Protein AF-A0A2U1U4J8-F1 (afdb_monomer_lite)

Organism: NCBI:txid1121120

InterPro domains:
  IPR025391 Domain of unknown function DUF4123 [PF13503] (3-43)

Secondary structure (DSSP, 8-state):
--HHHHHHHHHEEEETTEEEE-----HHHHHHHGGGS-HHHHHHHHTT-S-EEEE-SS-TTEEEEEEEETTEEEEEEEE---PPPP---------

Sequence (95 aa):
IPLVRHFKKFTKVINNGKTYFFRFYQPKTFNQFIPQLTPEQQADFFAPLYAVYTETTDEPAQLMHFTHDARGLNVTTLALPVTPNQEESTEHVAL

Radius of gyration: 19.47 Å; chains: 1; bounding box: 33×37×66 Å

pLDDT: mean 83.46, std 14.99, range [45.19, 97.88]

Foldseek 3Di:
DPVVVLVQVVQWDADPNDTGGHDPPDLVCVVVVLVVDDQVRNCSNCVVPQWDWGADPPCRQKIWIWGADPVGIDIDIDGHPDPPDPPPPPPPPDD

Structure (mmCIF, N/CA/C/O backbone):
data_AF-A0A2U1U4J8-F1
#
_entry.id   AF-A0A2U1U4J8-F1
#
loop_
_atom_site.group_PDB
_atom_site.id
_atom_site.type_symbol
_atom_site.label_atom_id
_atom_site.label_alt_id
_atom_site.label_comp_id
_atom_site.label_asym_id
_atom_site.label_entity_id
_atom_site.label_seq_id
_atom_site.pdbx_PDB_ins_code
_atom_site.Cartn_x
_atom_site.Cartn_y
_atom_site.Cartn_z
_atom_site.occupancy
_atom_site.B_iso_or_equiv
_atom_site.auth_seq_id
_atom_site.auth_comp_id
_atom_site.auth_asym_id
_atom_site.auth_atom_id
_atom_site.pdbx_PDB_model_num
ATOM 1 N N . ILE A 1 1 ? -10.405 -7.403 11.237 1.00 61.34 1 ILE A N 1
ATOM 2 C CA . ILE A 1 1 ? -11.330 -6.584 10.406 1.00 61.34 1 ILE A CA 1
ATOM 3 C C . ILE A 1 1 ? -11.355 -7.204 9.011 1.00 61.34 1 ILE A C 1
ATOM 5 O O . ILE A 1 1 ? -10.271 -7.474 8.514 1.00 61.34 1 ILE A O 1
ATOM 9 N N . PRO A 1 2 ? -12.514 -7.466 8.376 1.00 84.88 2 PRO A N 1
ATOM 10 C CA . PRO A 1 2 ? -12.534 -7.928 6.986 1.00 84.88 2 PRO A CA 1
ATOM 11 C C . PRO A 1 2 ? -11.796 -6.934 6.081 1.00 84.88 2 PRO A C 1
ATOM 13 O O . PRO A 1 2 ? -12.068 -5.736 6.155 1.00 84.88 2 PRO A O 1
ATOM 16 N N . LEU A 1 3 ? -10.892 -7.413 5.225 1.00 82.81 3 LEU A N 1
ATOM 17 C CA . LEU A 1 3 ? -9.995 -6.577 4.413 1.00 82.81 3 LEU A CA 1
ATOM 18 C C . LEU A 1 3 ? -10.746 -5.520 3.575 1.00 82.81 3 LEU A C 1
ATOM 20 O O . LEU A 1 3 ? -10.349 -4.362 3.497 1.00 82.81 3 LEU A O 1
ATOM 24 N N . VAL A 1 4 ? -11.921 -5.882 3.053 1.00 83.62 4 VAL A N 1
ATOM 25 C CA . VAL A 1 4 ? -12.825 -4.962 2.340 1.00 83.62 4 VAL A CA 1
ATOM 26 C C . VAL A 1 4 ? -13.291 -3.802 3.228 1.00 83.62 4 VAL A C 1
ATOM 28 O O . VAL A 1 4 ? -13.353 -2.658 2.782 1.00 83.62 4 VAL A O 1
ATOM 31 N N . ARG A 1 5 ? -13.633 -4.072 4.495 1.00 86.19 5 ARG A N 1
ATOM 32 C CA . ARG A 1 5 ? -14.055 -3.036 5.451 1.00 86.19 5 ARG A CA 1
ATOM 33 C C . ARG A 1 5 ? -12.888 -2.126 5.823 1.00 86.19 5 ARG A C 1
ATOM 35 O O . ARG A 1 5 ? -13.104 -0.928 5.976 1.00 86.19 5 ARG A O 1
ATOM 42 N N . HIS A 1 6 ? -11.686 -2.689 5.936 1.00 88.62 6 HIS A N 1
ATOM 43 C CA . HIS A 1 6 ? -10.461 -1.929 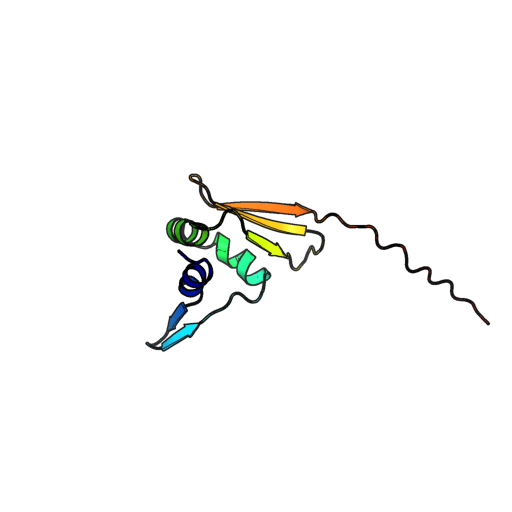6.157 1.00 88.62 6 HIS A CA 1
ATOM 44 C C . HIS A 1 6 ? -10.213 -0.939 5.022 1.00 88.62 6 HIS A C 1
ATOM 46 O O . HIS A 1 6 ? -10.207 0.260 5.261 1.00 88.62 6 HIS A O 1
ATOM 52 N N . PHE A 1 7 ? -10.126 -1.403 3.775 1.00 85.50 7 PHE A N 1
ATOM 53 C CA . PHE A 1 7 ? -9.820 -0.519 2.648 1.00 85.50 7 PHE A CA 1
ATOM 54 C C . PHE A 1 7 ? -10.910 0.512 2.346 1.00 85.50 7 PHE A C 1
ATOM 56 O O . PHE A 1 7 ? -10.600 1.631 1.936 1.00 85.50 7 PHE A O 1
ATOM 63 N N . LYS A 1 8 ? -12.183 0.203 2.630 1.00 84.31 8 LYS A N 1
ATOM 64 C CA . LYS A 1 8 ? -13.280 1.173 2.477 1.00 84.31 8 LYS A CA 1
ATOM 65 C C . LYS A 1 8 ? -13.042 2.477 3.247 1.00 84.31 8 LYS A C 1
ATOM 67 O O . LYS A 1 8 ? -13.466 3.525 2.758 1.00 84.31 8 LYS A O 1
ATOM 72 N N . LYS A 1 9 ? -12.363 2.443 4.403 1.00 84.56 9 LYS A N 1
ATOM 73 C CA . LYS A 1 9 ? -12.107 3.648 5.212 1.00 84.56 9 LYS A CA 1
ATOM 74 C C . LYS A 1 9 ? -11.150 4.624 4.517 1.00 84.56 9 LYS A C 1
ATOM 76 O O . LYS A 1 9 ? -11.385 5.822 4.577 1.00 84.56 9 LYS A O 1
ATOM 81 N N . PHE A 1 10 ? -10.170 4.111 3.773 1.00 80.31 10 PHE A N 1
ATOM 82 C CA . PHE A 1 10 ? -9.207 4.921 3.015 1.00 80.31 10 PHE A CA 1
ATOM 83 C C . PHE A 1 10 ? -9.755 5.430 1.693 1.00 80.31 10 PHE A C 1
ATOM 85 O O . PHE A 1 10 ? -9.307 6.450 1.187 1.00 80.31 10 PHE A O 1
ATOM 92 N N . THR A 1 11 ? -10.748 4.738 1.137 1.00 82.19 11 THR A N 1
ATOM 93 C CA . THR A 1 11 ?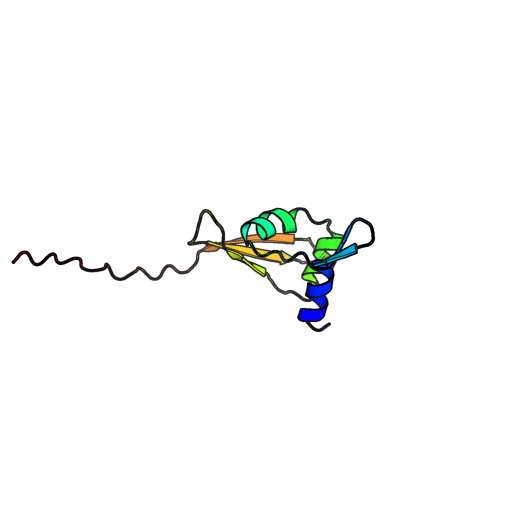 -11.426 5.244 -0.055 1.00 82.19 11 THR A CA 1
ATOM 94 C C . THR A 1 11 ? -12.405 6.365 0.269 1.00 82.19 11 THR A C 1
ATOM 96 O O . THR A 1 11 ? -12.809 7.086 -0.625 1.00 82.19 11 THR A O 1
ATOM 99 N N . LYS A 1 12 ? -12.824 6.540 1.524 1.00 83.56 12 LYS A N 1
ATOM 100 C CA . LYS A 1 12 ? -13.858 7.512 1.884 1.00 83.56 12 LYS A CA 1
ATOM 101 C C . LYS A 1 12 ? -13.242 8.889 2.156 1.00 83.56 12 LYS A C 1
ATOM 103 O O . LYS A 1 12 ? -12.478 9.046 3.098 1.00 83.56 12 LYS A O 1
ATOM 108 N N . VAL A 1 13 ? -13.642 9.899 1.391 1.00 78.81 13 VAL A N 1
ATOM 109 C CA . VAL A 1 13 ? -13.218 11.301 1.545 1.00 78.81 13 VAL A CA 1
ATOM 110 C C . VAL A 1 13 ? -14.443 12.170 1.818 1.00 78.81 13 VAL A C 1
ATOM 112 O O . VAL A 1 13 ? -15.501 11.934 1.242 1.00 78.81 13 VAL A O 1
ATOM 115 N N . ILE A 1 14 ? -14.331 13.176 2.687 1.00 83.12 14 ILE A N 1
ATOM 116 C CA . ILE A 1 14 ? -15.400 14.159 2.920 1.00 83.12 14 ILE A CA 1
ATOM 117 C C . ILE A 1 14 ? -14.946 15.509 2.366 1.00 83.12 14 ILE A C 1
ATOM 119 O O . ILE A 1 14 ? -13.903 16.017 2.762 1.00 83.12 14 ILE A O 1
ATOM 123 N N . ASN A 1 15 ? -15.731 16.087 1.458 1.00 82.12 15 ASN A N 1
ATOM 124 C CA . ASN A 1 15 ? -15.476 17.403 0.874 1.00 82.12 15 ASN A CA 1
ATOM 125 C C . ASN A 1 15 ? -16.801 18.180 0.784 1.00 82.12 15 ASN A C 1
ATOM 127 O O . ASN A 1 15 ? -17.786 17.663 0.254 1.00 82.12 15 ASN A O 1
ATOM 131 N N . ASN A 1 16 ? -16.844 19.393 1.346 1.00 90.25 16 ASN A N 1
ATOM 132 C CA . ASN A 1 16 ? -18.037 20.250 1.419 1.00 90.25 16 ASN A CA 1
ATOM 133 C C . ASN A 1 16 ? -19.286 19.512 1.937 1.00 90.25 16 ASN A C 1
ATOM 135 O O . ASN A 1 16 ? -20.367 19.591 1.356 1.00 90.25 16 ASN A O 1
ATOM 139 N N . GLY A 1 17 ? -19.115 18.715 2.998 1.00 91.19 17 GLY A N 1
ATOM 140 C CA . GLY A 1 17 ? -20.188 17.923 3.612 1.00 91.19 17 GLY A CA 1
ATOM 141 C C . GLY A 1 17 ? -20.648 16.705 2.798 1.00 91.19 17 GLY A C 1
ATOM 142 O O . GLY A 1 17 ? -21.459 15.921 3.286 1.00 91.19 17 GLY A O 1
ATOM 143 N N . LYS A 1 18 ? -20.119 16.492 1.587 1.00 85.88 18 LYS A N 1
ATOM 144 C CA . LYS A 1 18 ? -20.409 15.315 0.760 1.00 85.88 18 LYS A CA 1
ATOM 145 C C . LYS A 1 18 ? -19.343 14.245 0.945 1.00 85.88 18 LYS A C 1
ATOM 147 O O . LYS A 1 18 ? -18.147 14.528 0.970 1.00 85.88 18 LYS A O 1
ATOM 152 N N . THR A 1 19 ? -19.796 13.001 1.063 1.00 84.88 19 THR A N 1
ATOM 153 C CA . THR A 1 19 ? -18.921 11.826 1.081 1.00 84.88 19 THR A CA 1
ATOM 154 C C . THR A 1 19 ? -18.630 11.382 -0.350 1.00 84.88 19 THR A C 1
ATOM 156 O O . THR A 1 19 ? -19.553 11.108 -1.112 1.00 84.88 19 THR A O 1
ATOM 159 N N . TYR A 1 20 ? -17.353 11.239 -0.674 1.00 78.19 20 TYR A N 1
ATOM 160 C CA . TYR A 1 20 ? -16.840 10.682 -1.917 1.00 78.19 20 TYR A CA 1
ATOM 161 C C . TYR A 1 20 ? -16.102 9.377 -1.630 1.00 78.19 20 TYR A C 1
ATOM 163 O O . TYR A 1 20 ? -15.546 9.197 -0.548 1.00 78.19 20 TYR A O 1
ATOM 171 N N . PHE A 1 21 ? -16.082 8.474 -2.608 1.00 74.88 21 PHE A N 1
ATOM 172 C CA . PHE A 1 21 ? -15.234 7.288 -2.569 1.00 74.88 21 PHE A CA 1
ATOM 173 C C . PHE A 1 21 ? -14.115 7.431 -3.607 1.00 74.88 21 PHE A C 1
ATOM 175 O O . PHE A 1 21 ? -14.326 7.161 -4.786 1.00 74.88 21 PHE A O 1
ATOM 182 N N . PHE A 1 22 ? -12.941 7.888 -3.182 1.00 68.50 22 PHE A N 1
ATOM 183 C CA . PHE A 1 22 ? -11.733 7.927 -3.994 1.00 68.50 22 PHE A CA 1
ATOM 184 C C . PHE A 1 22 ? -11.133 6.522 -4.073 1.00 68.50 22 PHE A C 1
ATOM 186 O O . PHE A 1 22 ? -10.868 5.907 -3.043 1.00 68.50 22 PHE A O 1
ATOM 193 N N . ARG A 1 23 ? -10.927 5.983 -5.277 1.00 66.75 23 ARG A N 1
ATOM 194 C CA . ARG A 1 23 ? -10.160 4.740 -5.431 1.00 66.75 23 ARG A CA 1
ATOM 195 C C . ARG A 1 23 ? -8.831 5.070 -6.085 1.00 66.75 23 ARG A C 1
ATOM 197 O O . ARG A 1 23 ? -8.789 5.785 -7.083 1.00 66.75 23 ARG A O 1
ATOM 204 N N . PHE A 1 24 ? -7.757 4.530 -5.529 1.00 64.31 24 PHE A N 1
ATOM 205 C CA . PHE A 1 24 ? -6.441 4.566 -6.150 1.00 64.31 24 PHE A CA 1
ATOM 206 C C . PHE A 1 24 ? -6.447 3.578 -7.320 1.00 64.31 24 PHE A C 1
ATOM 208 O O . PHE A 1 24 ? -6.104 2.414 -7.160 1.00 64.31 24 PHE A O 1
ATOM 215 N N . TYR A 1 25 ? -6.950 4.016 -8.475 1.00 67.00 25 TYR A N 1
ATOM 216 C CA . TYR A 1 25 ? -7.044 3.163 -9.664 1.00 67.00 25 TYR A CA 1
ATOM 217 C C . TYR A 1 25 ? -5.707 3.018 -10.392 1.00 67.00 25 TYR A C 1
ATOM 219 O O . TYR A 1 25 ? -5.526 2.067 -11.142 1.00 67.00 25 TYR A O 1
ATOM 227 N N . GLN A 1 26 ? -4.789 3.966 -10.198 1.00 84.69 26 GLN A N 1
ATOM 228 C CA . GLN A 1 26 ? -3.517 4.001 -10.906 1.00 84.69 26 GLN A CA 1
ATOM 229 C C . GLN A 1 26 ? -2.371 3.630 -9.956 1.00 84.69 26 GLN A C 1
ATOM 231 O O . GLN A 1 26 ? -2.168 4.343 -8.966 1.00 84.69 26 GLN A O 1
ATOM 236 N N . PRO A 1 27 ? -1.588 2.575 -10.265 1.00 88.69 27 PRO A N 1
ATOM 237 C CA . PRO A 1 27 ? -0.404 2.196 -9.492 1.00 88.69 27 PRO A CA 1
ATOM 238 C C . PRO A 1 27 ? 0.548 3.373 -9.251 1.00 88.69 27 PRO A C 1
ATOM 240 O O . PRO A 1 27 ? 1.011 3.575 -8.133 1.00 88.69 27 PRO A O 1
ATOM 243 N N . LYS A 1 28 ? 0.732 4.245 -10.253 1.00 88.56 28 LYS A N 1
ATOM 244 C CA . LYS A 1 28 ? 1.543 5.468 -10.138 1.00 88.56 28 LYS A CA 1
ATOM 245 C C . LYS A 1 28 ? 1.106 6.374 -8.988 1.00 88.56 28 LYS A C 1
ATOM 247 O O . LYS A 1 28 ? 1.942 6.835 -8.217 1.00 88.56 28 LYS A O 1
ATOM 252 N N . THR A 1 29 ? -0.199 6.609 -8.850 1.00 87.88 29 THR A N 1
ATOM 253 C CA . THR A 1 29 ? -0.741 7.437 -7.766 1.00 87.88 29 THR A CA 1
ATOM 254 C C . THR A 1 29 ? -0.494 6.787 -6.413 1.00 87.88 29 THR A C 1
ATOM 256 O O . THR A 1 29 ? -0.102 7.474 -5.478 1.00 87.88 29 THR A O 1
ATOM 259 N N . PHE A 1 30 ? -0.679 5.469 -6.304 1.00 90.12 30 PHE A N 1
ATOM 260 C CA . PHE A 1 30 ? -0.390 4.737 -5.072 1.00 90.12 30 PHE A CA 1
ATOM 261 C C . PHE A 1 30 ? 1.089 4.863 -4.681 1.00 90.12 30 PHE A C 1
ATOM 263 O O . PHE A 1 30 ? 1.390 5.256 -3.555 1.00 90.12 30 PHE A O 1
ATOM 270 N N . ASN A 1 31 ? 1.995 4.617 -5.633 1.00 92.00 31 ASN A N 1
ATOM 271 C CA . ASN A 1 31 ? 3.444 4.650 -5.420 1.00 92.00 31 ASN A CA 1
ATOM 272 C C . ASN A 1 31 ? 3.931 6.024 -4.950 1.00 92.00 31 ASN A C 1
ATOM 274 O O . ASN A 1 31 ? 4.840 6.110 -4.132 1.00 92.00 31 ASN A O 1
ATOM 278 N N . GLN A 1 32 ? 3.313 7.099 -5.443 1.00 90.31 32 GLN A N 1
ATOM 279 C CA . GLN A 1 32 ? 3.632 8.465 -5.033 1.00 90.31 32 GLN A CA 1
ATOM 280 C C . GLN A 1 32 ? 3.010 8.840 -3.686 1.00 90.31 32 GLN A C 1
ATOM 282 O O . GLN A 1 32 ? 3.622 9.578 -2.921 1.00 90.31 32 GLN A O 1
ATOM 287 N N . PHE A 1 33 ? 1.796 8.363 -3.404 1.00 89.44 33 PHE A N 1
ATOM 288 C CA . PHE A 1 33 ? 0.995 8.822 -2.272 1.00 89.44 33 PHE A CA 1
ATOM 289 C C . PHE A 1 33 ? 1.310 8.093 -0.964 1.00 89.44 33 PHE A C 1
ATOM 291 O O . PHE A 1 33 ? 1.396 8.728 0.083 1.00 89.44 33 PHE A O 1
ATOM 298 N N . ILE A 1 34 ? 1.502 6.773 -0.999 1.00 92.06 34 ILE A N 1
ATOM 299 C CA . ILE A 1 34 ? 1.707 5.968 0.216 1.00 92.06 34 ILE A CA 1
ATOM 300 C C . ILE A 1 34 ? 2.929 6.412 1.033 1.00 92.06 34 ILE A C 1
ATOM 302 O O . ILE A 1 34 ? 2.784 6.550 2.250 1.00 92.06 34 ILE A O 1
ATOM 306 N N . PRO A 1 35 ? 4.088 6.729 0.423 1.00 94.00 35 PRO A N 1
ATOM 307 C CA . PRO A 1 35 ? 5.232 7.257 1.167 1.00 94.00 35 PRO A CA 1
ATOM 308 C C . PRO A 1 35 ? 4.992 8.630 1.812 1.00 94.00 35 PRO A C 1
ATOM 310 O O . PRO A 1 35 ? 5.728 9.006 2.717 1.00 94.00 35 PRO A O 1
ATOM 313 N N . GLN A 1 36 ? 3.986 9.385 1.356 1.00 93.38 36 GLN A N 1
ATOM 314 C CA . GLN A 1 36 ? 3.673 10.730 1.858 1.00 93.38 36 GLN A CA 1
ATOM 315 C C . GLN A 1 36 ? 2.714 10.725 3.055 1.00 93.38 36 GLN A C 1
ATOM 317 O O . GLN A 1 36 ? 2.504 11.767 3.674 1.00 93.38 36 GLN A O 1
ATOM 322 N N . LEU A 1 37 ? 2.114 9.576 3.377 1.00 91.56 37 LEU A N 1
ATOM 323 C CA . LEU A 1 37 ? 1.284 9.425 4.569 1.00 91.56 37 LEU A CA 1
ATOM 324 C C . LEU A 1 37 ? 2.106 9.673 5.839 1.00 91.56 37 LEU A C 1
ATOM 326 O O . LEU A 1 37 ? 3.290 9.334 5.889 1.00 91.56 37 LEU A O 1
ATOM 330 N N . THR A 1 38 ? 1.471 10.200 6.889 1.00 94.75 38 THR A N 1
ATOM 331 C CA . THR A 1 38 ? 2.128 10.302 8.203 1.00 94.75 38 THR A CA 1
ATOM 332 C C . THR A 1 38 ? 2.412 8.909 8.778 1.00 94.75 38 THR A C 1
ATOM 334 O O . THR A 1 38 ? 1.729 7.951 8.403 1.00 94.75 38 THR A O 1
ATOM 337 N N . PRO A 1 39 ? 3.358 8.760 9.722 1.00 96.06 39 PRO A N 1
ATOM 338 C CA . PRO A 1 39 ? 3.636 7.466 10.351 1.00 96.06 39 PRO A CA 1
ATOM 339 C C . PRO A 1 39 ? 2.391 6.787 10.944 1.00 96.06 39 PRO A C 1
ATOM 341 O O . PRO A 1 39 ? 2.204 5.583 10.792 1.00 96.06 39 PRO A O 1
ATOM 344 N N . GLU A 1 40 ? 1.482 7.550 11.554 1.00 95.12 40 GLU A N 1
ATOM 345 C CA . GLU A 1 40 ? 0.232 7.022 12.116 1.00 95.12 40 GLU A CA 1
ATOM 346 C C . GLU A 1 40 ? -0.721 6.532 11.021 1.00 95.12 40 GLU A C 1
ATOM 348 O O . GLU A 1 40 ? -1.370 5.497 11.168 1.00 95.12 40 GLU A O 1
ATOM 353 N N . GLN A 1 41 ? -0.796 7.260 9.904 1.00 92.56 41 GLN A N 1
ATOM 354 C CA . GLN A 1 41 ? -1.600 6.872 8.747 1.00 92.56 41 GLN A CA 1
ATOM 355 C C . GLN A 1 41 ? -1.026 5.635 8.051 1.00 92.56 41 GLN A C 1
ATOM 357 O O . GLN A 1 41 ? -1.793 4.773 7.625 1.00 92.56 41 GLN A O 1
ATOM 362 N N . GLN A 1 42 ? 0.302 5.522 7.960 1.00 95.19 42 GLN A N 1
ATOM 363 C CA . GLN A 1 42 ? 0.981 4.328 7.455 1.00 9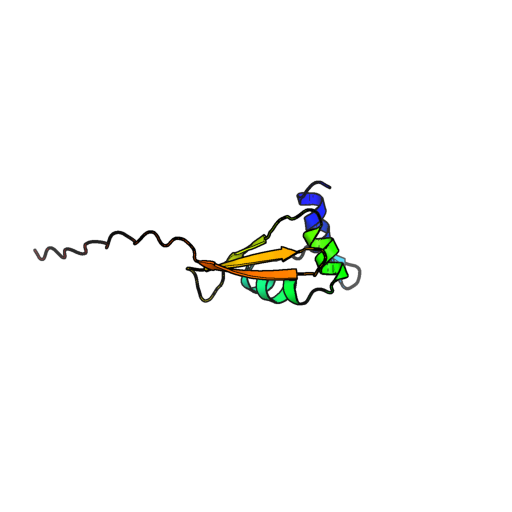5.19 42 GLN A CA 1
ATOM 364 C C . GLN A 1 42 ? 0.673 3.128 8.356 1.00 95.19 42 GLN A C 1
ATOM 366 O O . GLN A 1 42 ? 0.181 2.111 7.865 1.00 95.19 42 GLN A O 1
ATOM 371 N N . ALA A 1 43 ? 0.848 3.267 9.671 1.00 95.06 43 ALA A N 1
ATOM 372 C CA . ALA A 1 43 ? 0.535 2.210 10.626 1.00 95.06 43 ALA A CA 1
ATOM 373 C C . ALA A 1 43 ? -0.935 1.763 10.533 1.00 95.06 43 ALA A C 1
ATOM 375 O O . ALA A 1 43 ? -1.215 0.564 10.490 1.00 95.06 43 ALA A O 1
ATOM 376 N N . ASP A 1 44 ? -1.883 2.702 10.429 1.00 93.38 44 ASP A N 1
ATOM 377 C CA . ASP A 1 44 ? -3.301 2.365 10.270 1.00 93.38 44 ASP A CA 1
ATOM 378 C C . ASP A 1 44 ? -3.615 1.738 8.902 1.00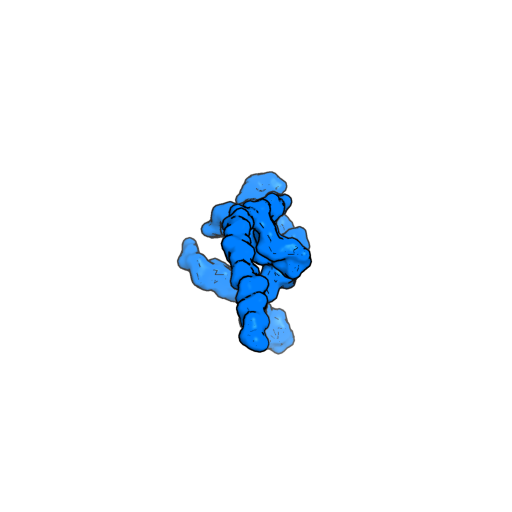 93.38 44 ASP A C 1
ATOM 380 O O . ASP A 1 44 ? -4.491 0.876 8.815 1.00 93.38 44 ASP A O 1
ATOM 384 N N . PHE A 1 45 ? -2.928 2.133 7.825 1.00 92.50 45 PHE A N 1
ATOM 385 C CA . PHE A 1 45 ? -3.105 1.549 6.490 1.00 92.50 45 PHE A CA 1
ATOM 386 C C . PHE A 1 45 ? -2.585 0.117 6.417 1.00 92.50 45 PHE A C 1
ATOM 388 O O . PHE A 1 45 ? -3.298 -0.773 5.943 1.00 92.50 45 PHE A O 1
ATOM 395 N N . PHE A 1 46 ? -1.382 -0.123 6.931 1.00 94.31 46 PHE A N 1
ATOM 396 C CA . PHE A 1 46 ? -0.727 -1.423 6.870 1.00 94.31 46 PHE A CA 1
ATOM 397 C C . PHE A 1 46 ? -1.142 -2.385 7.992 1.00 94.31 46 PHE A C 1
ATOM 399 O O . PHE A 1 46 ? -0.777 -3.549 7.927 1.00 94.31 46 PHE A O 1
ATOM 406 N N . ALA A 1 47 ? -1.951 -1.972 8.975 1.00 92.88 47 ALA A N 1
ATOM 407 C CA . ALA A 1 47 ? -2.309 -2.802 10.134 1.00 92.88 47 ALA A CA 1
ATOM 408 C C . ALA A 1 47 ? -2.732 -4.265 9.828 1.00 92.88 47 ALA A C 1
ATOM 410 O O . ALA A 1 47 ? -2.300 -5.162 10.551 1.00 92.88 47 ALA A O 1
ATOM 411 N N . PRO A 1 48 ? -3.558 -4.564 8.803 1.00 93.75 48 PRO A N 1
ATOM 412 C CA . PRO A 1 48 ? -3.888 -5.941 8.428 1.00 93.75 48 PRO A CA 1
ATOM 413 C C . PRO A 1 48 ? -3.078 -6.468 7.232 1.00 93.75 48 PRO A C 1
ATOM 415 O O . PRO A 1 48 ? -3.406 -7.535 6.713 1.00 93.75 48 PRO A O 1
ATOM 418 N N . LEU A 1 49 ? -2.108 -5.706 6.727 1.00 93.12 49 LEU A N 1
ATOM 419 C CA . LEU A 1 49 ? -1.373 -5.998 5.501 1.00 93.12 49 LEU A CA 1
ATOM 420 C C . LEU A 1 49 ? 0.036 -6.464 5.837 1.00 93.12 49 LEU A C 1
ATOM 422 O O . LEU A 1 49 ? 0.773 -5.782 6.538 1.00 93.12 49 LEU A O 1
ATOM 426 N N . TYR A 1 50 ? 0.435 -7.593 5.262 1.00 94.56 50 TYR A N 1
ATOM 427 C CA . TYR A 1 50 ? 1.832 -8.020 5.307 1.00 94.56 50 TYR A CA 1
ATOM 428 C C . TYR A 1 50 ? 2.687 -7.232 4.313 1.00 94.56 50 TYR A C 1
ATOM 430 O O . TYR A 1 50 ? 3.786 -6.797 4.642 1.00 94.56 50 TYR A O 1
ATOM 438 N N . ALA A 1 51 ? 2.166 -7.045 3.100 1.00 95.81 51 ALA A N 1
ATOM 439 C CA . ALA A 1 51 ? 2.842 -6.340 2.025 1.00 95.81 51 ALA A CA 1
ATOM 440 C C . ALA A 1 51 ? 1.835 -5.805 1.000 1.00 95.81 51 ALA A C 1
ATOM 442 O O . ALA A 1 51 ? 0.708 -6.304 0.900 1.00 95.81 51 ALA A O 1
ATOM 443 N N . VAL A 1 52 ? 2.265 -4.824 0.208 1.00 94.56 52 VAL A N 1
ATOM 444 C CA . VAL A 1 52 ? 1.589 -4.403 -1.023 1.00 94.56 52 VAL A CA 1
ATOM 445 C C . VAL A 1 52 ? 2.590 -4.424 -2.171 1.00 94.56 52 VAL A C 1
ATOM 447 O O . VAL A 1 52 ? 3.710 -3.938 -2.026 1.00 94.56 52 VAL A O 1
ATOM 450 N N . TYR A 1 53 ? 2.163 -4.964 -3.308 1.00 94.50 53 TYR A N 1
ATOM 451 C CA . TYR A 1 53 ? 2.918 -4.955 -4.555 1.00 94.50 53 TYR A CA 1
ATOM 452 C C . TYR A 1 53 ? 2.185 -4.101 -5.573 1.00 94.50 53 TYR A C 1
ATOM 454 O O . TYR A 1 53 ? 0.964 -4.215 -5.711 1.00 94.50 53 TYR A O 1
ATOM 462 N N . THR A 1 54 ? 2.918 -3.263 -6.290 1.00 93.56 54 THR A N 1
ATOM 463 C CA . THR A 1 54 ? 2.350 -2.405 -7.328 1.00 93.56 54 THR A CA 1
ATOM 464 C C . THR A 1 54 ? 3.278 -2.313 -8.523 1.00 93.56 54 THR A C 1
ATOM 466 O O . THR A 1 54 ? 4.501 -2.364 -8.407 1.00 93.56 54 THR A O 1
ATOM 469 N N . GLU A 1 55 ? 2.677 -2.170 -9.696 1.00 92.69 55 GLU A N 1
ATOM 470 C CA . GLU A 1 55 ? 3.400 -1.936 -10.939 1.00 92.69 55 GLU A CA 1
ATOM 471 C C . GLU A 1 55 ? 4.147 -0.601 -10.890 1.00 92.69 55 GLU A C 1
ATOM 473 O O . GLU A 1 55 ? 3.680 0.379 -10.290 1.00 92.69 55 GLU A O 1
ATOM 478 N N . THR A 1 56 ? 5.290 -0.546 -11.567 1.00 88.69 56 THR A N 1
ATOM 479 C CA . THR A 1 56 ? 5.911 0.724 -11.940 1.00 88.69 56 THR A CA 1
ATOM 480 C C . THR A 1 56 ? 5.460 1.101 -13.352 1.00 88.69 56 THR A C 1
ATOM 482 O O . THR A 1 56 ? 5.223 0.239 -14.194 1.00 88.69 56 THR A O 1
ATOM 485 N N . THR A 1 57 ? 5.283 2.396 -13.615 1.00 81.12 57 THR A N 1
ATOM 486 C CA . THR A 1 57 ? 4.845 2.857 -14.945 1.00 81.12 57 THR A CA 1
ATOM 487 C C . THR A 1 57 ? 5.982 2.832 -15.961 1.00 81.12 57 THR A C 1
ATOM 489 O O . THR A 1 57 ? 5.740 2.544 -17.128 1.00 81.12 57 THR A O 1
ATOM 492 N N . ASP A 1 58 ? 7.204 3.123 -15.515 1.00 84.44 58 ASP A N 1
ATOM 493 C CA . ASP A 1 58 ? 8.346 3.351 -16.402 1.00 84.44 58 ASP A CA 1
ATOM 494 C C . ASP A 1 58 ? 9.258 2.110 -16.524 1.00 84.44 58 ASP A C 1
ATOM 496 O O . ASP A 1 58 ? 10.008 1.993 -17.489 1.00 84.44 58 ASP A O 1
ATOM 500 N N . GLU A 1 59 ? 9.165 1.148 -15.595 1.00 88.81 59 GLU A N 1
ATOM 501 C CA . GLU A 1 59 ? 10.007 -0.057 -15.554 1.00 88.81 59 GLU A CA 1
ATOM 502 C C . GLU A 1 59 ? 9.146 -1.335 -15.419 1.00 88.81 59 GLU A C 1
ATOM 504 O O . GLU A 1 59 ? 9.079 -1.948 -14.351 1.00 88.81 59 GLU A O 1
ATOM 509 N N . PRO A 1 60 ? 8.473 -1.789 -16.496 1.00 87.06 60 PRO A N 1
ATOM 510 C CA . PRO A 1 60 ? 7.473 -2.865 -16.433 1.00 87.06 60 PRO A CA 1
ATOM 511 C C . PRO A 1 60 ? 8.037 -4.227 -16.001 1.00 87.06 60 PRO A C 1
ATOM 513 O O . PRO A 1 60 ? 7.285 -5.111 -15.606 1.00 87.06 60 PRO A O 1
ATOM 516 N N . ALA A 1 61 ? 9.360 -4.401 -16.046 1.00 90.12 61 ALA A N 1
ATOM 517 C CA . ALA A 1 61 ? 10.053 -5.577 -15.523 1.00 90.12 61 ALA A CA 1
ATOM 518 C C . ALA A 1 61 ? 10.245 -5.538 -13.994 1.00 90.12 61 ALA A C 1
ATOM 520 O O . ALA A 1 61 ? 10.964 -6.372 -13.446 1.00 90.12 61 ALA A O 1
ATOM 521 N N . GLN A 1 62 ? 9.654 -4.565 -13.300 1.00 92.06 62 GLN A N 1
ATOM 522 C CA . GLN A 1 62 ? 9.829 -4.353 -11.871 1.00 92.06 62 GLN A CA 1
ATOM 523 C C . GLN A 1 62 ? 8.505 -4.048 -11.164 1.00 92.06 62 GLN A C 1
ATOM 525 O O . GLN A 1 62 ? 7.615 -3.387 -11.703 1.00 92.06 62 GLN A O 1
ATOM 530 N N . LEU A 1 63 ? 8.405 -4.494 -9.912 1.00 94.75 63 LEU A N 1
ATOM 531 C CA . LEU A 1 63 ? 7.330 -4.147 -8.987 1.00 94.75 63 LEU A CA 1
ATOM 532 C C . LEU A 1 63 ? 7.880 -3.344 -7.816 1.00 94.75 63 LEU A C 1
ATOM 534 O O . LEU A 1 63 ? 8.914 -3.695 -7.248 1.00 94.75 63 LEU A O 1
ATOM 538 N N . MET A 1 64 ? 7.139 -2.329 -7.387 1.00 95.56 64 MET A N 1
ATOM 539 C CA . MET A 1 64 ? 7.344 -1.760 -6.062 1.00 95.56 64 MET A CA 1
ATOM 540 C C . MET A 1 64 ? 6.787 -2.716 -5.008 1.00 95.56 64 MET A C 1
ATOM 542 O O . MET A 1 64 ? 5.726 -3.316 -5.187 1.00 95.56 64 MET A O 1
ATOM 546 N N . HIS A 1 65 ? 7.501 -2.835 -3.899 1.00 96.88 65 HIS A N 1
ATOM 547 C CA . HIS A 1 65 ? 7.170 -3.691 -2.773 1.00 96.88 65 HIS A CA 1
ATOM 548 C C . HIS A 1 65 ? 7.207 -2.8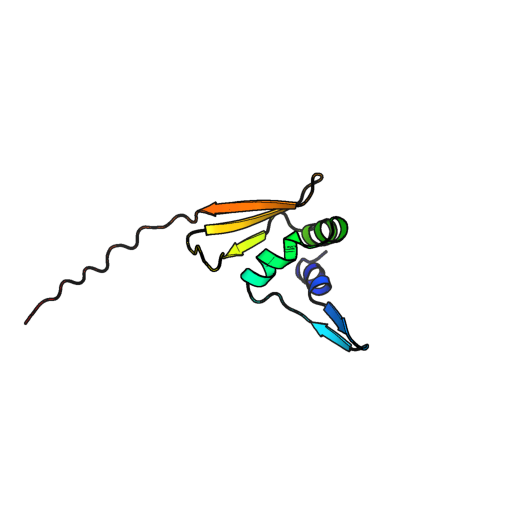72 -1.485 1.00 96.88 65 HIS A C 1
ATOM 550 O O . HIS A 1 65 ? 8.255 -2.358 -1.087 1.00 96.88 65 HIS A O 1
ATOM 556 N N . PHE A 1 66 ? 6.043 -2.758 -0.851 1.00 97.38 66 PHE A N 1
ATOM 557 C CA . PHE A 1 66 ? 5.832 -1.994 0.371 1.00 97.38 66 PHE A CA 1
ATOM 558 C C . PHE A 1 66 ? 5.574 -2.936 1.540 1.00 97.38 66 PHE A C 1
ATOM 560 O O . PHE A 1 66 ? 4.639 -3.738 1.488 1.00 97.38 66 PHE A O 1
ATOM 567 N N . THR A 1 67 ? 6.336 -2.781 2.617 1.00 97.69 67 THR A N 1
ATOM 568 C CA . THR A 1 67 ? 6.075 -3.415 3.916 1.00 97.69 67 THR A CA 1
ATOM 569 C C . THR A 1 67 ? 6.112 -2.365 5.018 1.00 97.69 67 THR A C 1
ATOM 571 O O . THR A 1 67 ? 6.660 -1.281 4.837 1.00 97.69 67 THR A O 1
ATOM 574 N N . HIS A 1 68 ? 5.501 -2.654 6.162 1.00 97.88 68 HIS A N 1
ATOM 575 C CA . HIS A 1 68 ? 5.505 -1.743 7.301 1.00 97.88 68 HIS A CA 1
ATOM 576 C C . HIS A 1 68 ? 5.747 -2.529 8.584 1.00 97.88 68 HIS A C 1
ATOM 578 O O . HIS A 1 68 ? 5.054 -3.510 8.857 1.00 97.88 68 HIS A O 1
ATOM 584 N N . ASP A 1 69 ? 6.709 -2.081 9.383 1.00 95.62 69 ASP A N 1
ATOM 585 C CA . ASP A 1 69 ? 7.045 -2.686 10.668 1.00 95.62 69 ASP A CA 1
ATOM 586 C C . ASP A 1 69 ? 7.204 -1.621 11.769 1.00 95.62 69 ASP A C 1
ATOM 588 O O . ASP A 1 69 ? 6.818 -0.464 11.607 1.00 95.62 69 ASP A O 1
ATOM 592 N N . ALA A 1 70 ? 7.746 -2.010 12.926 1.00 94.06 70 ALA A N 1
ATOM 593 C CA . ALA A 1 70 ? 7.957 -1.104 14.056 1.00 94.06 70 ALA A CA 1
ATOM 594 C C . ALA A 1 70 ? 8.943 0.050 13.766 1.00 94.06 70 ALA A C 1
ATOM 596 O O . ALA A 1 70 ? 9.006 1.002 14.540 1.00 94.06 70 ALA A O 1
ATOM 597 N N . ARG A 1 71 ? 9.728 -0.035 12.688 1.00 95.12 71 ARG A N 1
ATOM 598 C CA . ARG A 1 71 ? 10.666 0.997 12.224 1.00 95.12 71 ARG A CA 1
ATOM 599 C C . ARG A 1 71 ? 10.049 1.901 11.151 1.00 95.12 71 ARG A C 1
ATOM 601 O O . ARG A 1 71 ? 10.671 2.899 10.797 1.00 95.12 71 ARG A O 1
ATOM 608 N N . GLY A 1 72 ? 8.844 1.582 10.674 1.00 95.62 72 GLY A N 1
ATOM 609 C CA . GLY A 1 72 ? 8.082 2.363 9.703 1.00 95.62 72 GLY A CA 1
ATOM 610 C C . GLY A 1 72 ? 7.928 1.669 8.349 1.00 95.62 72 GLY A C 1
ATOM 611 O O . GLY A 1 72 ? 8.038 0.448 8.232 1.00 95.62 72 GLY A O 1
ATOM 612 N N . LEU A 1 73 ? 7.631 2.466 7.321 1.00 97.62 73 LEU A N 1
ATOM 613 C CA . LEU A 1 73 ? 7.464 2.002 5.944 1.00 97.62 73 LEU A CA 1
ATOM 614 C C . LEU A 1 73 ? 8.813 1.624 5.313 1.00 97.62 73 LEU A C 1
ATOM 616 O O . LEU A 1 73 ? 9.748 2.422 5.289 1.00 97.62 73 LEU A O 1
ATOM 620 N N . ASN A 1 74 ? 8.878 0.435 4.723 1.00 97.75 74 ASN A N 1
ATOM 621 C CA . ASN A 1 74 ? 9.970 -0.016 3.875 1.00 97.75 74 ASN A CA 1
ATOM 622 C C . ASN A 1 74 ? 9.477 -0.125 2.428 1.00 97.75 74 ASN A C 1
ATOM 624 O O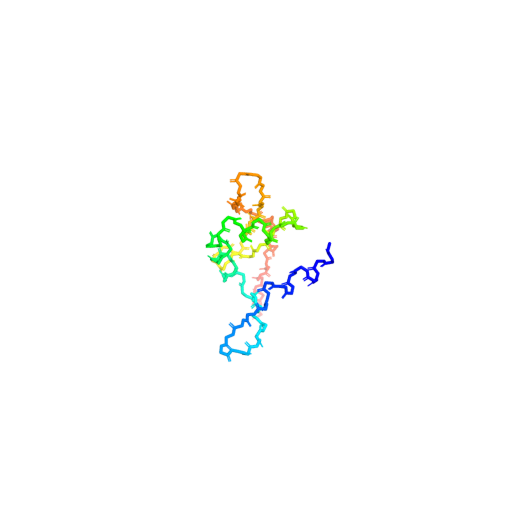 . ASN A 1 74 ? 8.405 -0.674 2.161 1.00 97.75 74 ASN A O 1
ATOM 628 N N . VAL A 1 75 ? 10.264 0.422 1.502 1.00 97.00 75 VAL A N 1
ATOM 629 C CA . VAL A 1 75 ? 9.965 0.422 0.072 1.00 97.00 75 VAL A CA 1
ATOM 630 C C . VAL A 1 75 ? 11.159 -0.155 -0.668 1.00 97.00 75 VAL A C 1
ATOM 632 O O . VAL A 1 75 ? 12.270 0.363 -0.577 1.00 97.00 75 VAL A O 1
ATOM 635 N N . THR A 1 76 ? 10.920 -1.229 -1.408 1.00 95.94 76 THR A N 1
ATOM 636 C CA . THR A 1 76 ? 11.921 -1.888 -2.252 1.00 95.94 76 THR A CA 1
ATOM 637 C C . THR A 1 76 ? 11.370 -2.091 -3.650 1.00 95.94 76 THR A C 1
ATOM 639 O O . THR A 1 76 ? 10.162 -1.996 -3.871 1.00 95.94 76 THR A O 1
ATOM 642 N N . THR A 1 77 ? 12.259 -2.391 -4.588 1.00 94.94 77 THR A N 1
ATOM 643 C CA . THR A 1 77 ? 11.876 -2.773 -5.942 1.00 94.94 77 THR A CA 1
ATOM 644 C C . THR A 1 77 ? 12.280 -4.217 -6.189 1.00 94.94 77 THR A C 1
ATOM 646 O O . THR A 1 77 ? 13.382 -4.632 -5.831 1.00 94.94 77 THR A O 1
ATOM 649 N N . LEU A 1 78 ? 11.373 -4.995 -6.771 1.00 94.19 78 LEU A N 1
ATOM 650 C CA . LEU A 1 78 ? 11.571 -6.400 -7.097 1.00 94.19 78 LEU A CA 1
ATOM 651 C C . LEU A 1 78 ? 11.574 -6.569 -8.609 1.00 94.19 78 LEU A C 1
ATOM 653 O O . LEU A 1 78 ? 10.641 -6.128 -9.277 1.00 94.19 78 LEU A O 1
ATOM 657 N N . ALA A 1 79 ? 12.590 -7.242 -9.142 1.00 92.75 79 ALA A N 1
ATOM 658 C CA . ALA A 1 79 ? 12.590 -7.655 -10.537 1.00 92.75 79 ALA A CA 1
ATOM 659 C C . ALA A 1 79 ? 11.553 -8.765 -10.746 1.00 92.75 79 ALA A C 1
ATOM 661 O O . ALA A 1 79 ? 11.514 -9.746 -9.998 1.00 92.75 79 ALA A O 1
ATOM 662 N N . LEU A 1 80 ? 10.722 -8.619 -11.773 1.00 86.81 80 LEU A N 1
ATOM 663 C CA . LEU A 1 80 ? 9.871 -9.699 -12.239 1.00 86.81 80 LEU A CA 1
ATOM 664 C C . LEU A 1 80 ? 10.734 -10.727 -12.976 1.00 86.81 80 LEU A C 1
ATOM 666 O O . LEU A 1 80 ? 11.630 -10.343 -13.732 1.00 86.81 80 LEU A O 1
ATOM 670 N N . PRO A 1 81 ? 10.475 -12.031 -12.792 1.00 80.50 81 PRO A N 1
ATOM 671 C CA . PRO A 1 81 ? 11.115 -13.048 -13.605 1.00 80.50 81 PRO A CA 1
ATOM 672 C C . PRO A 1 81 ? 10.636 -12.869 -15.048 1.00 80.50 81 PRO A C 1
ATOM 674 O O . PRO A 1 81 ? 9.525 -13.260 -15.407 1.00 80.50 81 PRO A O 1
ATOM 677 N N . VAL A 1 82 ? 11.462 -12.234 -15.879 1.00 68.38 82 VAL A N 1
ATOM 678 C CA . VAL A 1 82 ? 11.207 -12.140 -17.313 1.00 68.38 82 VAL A CA 1
ATOM 679 C C . VAL A 1 82 ? 11.390 -13.546 -17.868 1.00 68.38 82 VAL A C 1
ATOM 681 O O . VAL A 1 82 ? 12.508 -14.055 -17.925 1.00 68.38 82 VAL A O 1
ATOM 684 N N . THR A 1 83 ? 10.293 -14.203 -18.242 1.00 61.03 83 THR A N 1
ATOM 685 C CA . THR A 1 83 ? 10.408 -15.371 -19.119 1.00 61.03 83 THR A CA 1
ATOM 686 C C . THR A 1 83 ? 10.798 -14.801 -20.480 1.00 61.03 83 THR A C 1
ATOM 688 O O . THR A 1 83 ? 10.054 -13.949 -20.972 1.00 61.03 83 THR A O 1
ATOM 691 N N . PRO A 1 84 ? 11.956 -15.160 -21.064 1.00 59.19 84 PRO A N 1
ATOM 692 C CA . PRO A 1 84 ? 12.293 -14.673 -22.389 1.00 59.19 84 PRO A CA 1
ATOM 693 C C . PRO A 1 84 ? 11.155 -15.072 -23.322 1.00 59.19 84 PRO A C 1
ATOM 695 O O . PRO A 1 84 ? 10.810 -16.252 -23.416 1.00 59.19 84 PRO A O 1
ATOM 698 N N . ASN A 1 85 ? 10.531 -14.072 -23.942 1.00 57.72 85 ASN A N 1
ATOM 699 C CA . ASN A 1 85 ? 9.553 -14.300 -24.991 1.00 57.72 85 ASN A CA 1
ATOM 700 C C . ASN A 1 85 ? 10.284 -15.136 -26.046 1.00 57.72 85 ASN A C 1
ATOM 702 O O . ASN A 1 85 ? 11.341 -14.706 -26.513 1.00 57.72 85 ASN A O 1
ATOM 706 N N . GLN A 1 86 ? 9.804 -16.346 -26.353 1.00 53.09 86 GLN A N 1
ATOM 707 C CA . GLN A 1 86 ? 10.343 -17.072 -27.498 1.00 53.09 86 GLN A CA 1
ATOM 708 C C . GLN A 1 86 ? 10.166 -16.141 -28.691 1.00 53.09 86 GLN A C 1
ATOM 710 O O . GLN A 1 86 ? 9.047 -15.695 -28.940 1.00 53.09 86 GLN A O 1
ATOM 715 N N . GLU A 1 87 ? 11.278 -15.765 -29.321 1.00 51.19 87 GLU A N 1
ATOM 716 C CA . GLU A 1 87 ? 11.300 -14.864 -30.464 1.00 51.19 87 GLU A CA 1
ATOM 717 C C . GLU A 1 87 ? 10.187 -15.279 -31.428 1.00 51.19 87 GLU A C 1
ATOM 719 O O . GLU A 1 87 ? 10.174 -16.417 -31.909 1.00 51.19 87 GLU A O 1
ATOM 724 N N . GLU A 1 88 ? 9.223 -14.383 -31.667 1.00 51.25 88 GLU A N 1
ATOM 725 C CA . GLU A 1 88 ? 8.314 -14.532 -32.796 1.00 51.25 88 GLU A CA 1
ATOM 726 C C . GLU A 1 88 ? 9.209 -14.646 -34.027 1.00 51.25 88 GLU A C 1
ATOM 728 O O . GLU A 1 88 ? 9.833 -13.682 -34.468 1.00 51.25 88 GLU A O 1
ATOM 733 N N . SER A 1 89 ? 9.349 -15.874 -34.518 1.00 45.19 89 SER A N 1
ATOM 734 C CA . SER A 1 89 ? 10.111 -16.183 -35.711 1.00 45.19 89 SER A CA 1
ATOM 735 C C . SER A 1 89 ? 9.341 -15.590 -36.883 1.00 45.19 89 SER A C 1
ATOM 737 O O . SER A 1 89 ? 8.501 -16.247 -37.491 1.00 45.19 89 SER A O 1
ATOM 739 N N . THR A 1 90 ? 9.586 -14.315 -37.181 1.00 46.66 90 THR A N 1
ATOM 740 C CA . THR A 1 90 ? 9.221 -13.695 -38.455 1.00 46.66 90 THR A CA 1
ATOM 741 C C . THR A 1 90 ? 10.098 -14.296 -39.554 1.00 46.66 90 THR A C 1
ATOM 743 O O . THR A 1 90 ? 10.978 -13.644 -40.111 1.00 46.66 90 THR A O 1
ATOM 746 N N . GLU A 1 91 ? 9.865 -15.567 -39.882 1.00 46.34 91 GLU A N 1
ATOM 747 C CA . GLU A 1 91 ? 10.210 -16.087 -41.198 1.00 46.34 91 GLU A CA 1
ATOM 748 C C . GLU A 1 91 ? 9.238 -15.450 -42.193 1.00 46.34 91 GLU A C 1
ATOM 750 O O . GLU A 1 91 ? 8.139 -15.936 -42.458 1.00 46.34 91 GLU A O 1
ATOM 755 N N . HIS A 1 92 ? 9.642 -14.301 -42.733 1.00 48.12 92 HIS A N 1
ATOM 756 C CA . HIS A 1 92 ? 9.097 -13.810 -43.987 1.00 48.12 92 HIS A CA 1
ATOM 757 C C . HIS A 1 92 ? 9.403 -14.846 -45.079 1.00 48.12 92 HIS A C 1
ATOM 759 O O . HIS A 1 92 ? 10.465 -14.821 -45.697 1.00 48.12 92 HIS A O 1
ATOM 765 N N . VAL A 1 93 ? 8.462 -15.756 -45.333 1.00 49.91 93 VAL A N 1
ATOM 766 C CA . VAL A 1 93 ? 8.425 -16.520 -46.582 1.00 49.91 93 VAL A CA 1
ATOM 767 C C . VAL A 1 93 ? 7.980 -15.550 -47.673 1.00 49.91 93 VAL A C 1
ATOM 769 O O . VAL A 1 93 ? 6.799 -15.223 -47.793 1.00 49.91 93 VAL A O 1
ATOM 772 N N . ALA A 1 94 ? 8.943 -15.033 -48.434 1.00 48.22 94 ALA A N 1
ATOM 773 C CA . ALA A 1 94 ? 8.659 -14.404 -49.715 1.00 48.22 94 ALA A CA 1
ATOM 774 C C . ALA A 1 94 ? 8.185 -15.496 -50.692 1.00 48.22 94 ALA A C 1
ATOM 776 O O . ALA A 1 94 ? 8.900 -16.477 -50.907 1.00 48.22 94 ALA A O 1
ATOM 777 N N . LEU A 1 95 ? 6.971 -15.331 -51.225 1.00 51.09 95 LEU A N 1
ATOM 778 C CA . LEU A 1 95 ? 6.448 -16.063 -52.384 1.00 51.09 95 LEU A CA 1
ATOM 779 C C . LEU A 1 95 ? 6.821 -15.330 -53.674 1.00 51.09 95 LEU A C 1
ATOM 781 O O . LEU A 1 95 ? 6.756 -14.078 -53.664 1.00 51.09 95 LEU A O 1
#